Protein AF-A0AAV8VCT6-F1 (afdb_monomer_lite)

Foldseek 3Di:
DPPDDPPDDDDDDDDDDDPPVVLVVLQDWDFDWPKDKDPPFVPDDLQVDDAPDDDPDQQQWDFDADPPGPHTDGDRDPDDDDPRDDDSNSVNVNVVVPDDDDDDDIDIDGDIDSVRNVVSVVLVVQLVPDPDPVSVDPD

Organism: NCBI:txid1586481

InterPro domains:
  IPR004868 DNA-directed DNA polymerase, family B, mitochondria/virus [PF03175] (11-133)
  IPR043502 DNA/RNA polymerase superfamily [SSF56672] (10-136)

Secondary structure (DSSP, 8-state):
-----TTSPPP-------TTHHHHHHTS-EEEEEEEE-S--TT--GGGSPP-----PPSSEEEEPPTT-SS-EEEE--SPP-S----HHHHHHHHHTTPPP------EEEEEE-TTHHHHHHHHHHHHH--STTTT---

Structure (mmCIF, N/CA/C/O backbone):
data_AF-A0AAV8VCT6-F1
#
_entry.id   AF-A0AAV8VCT6-F1
#
loop_
_atom_site.group_PDB
_atom_site.id
_atom_site.type_symbol
_atom_site.label_atom_id
_atom_site.label_alt_id
_atom_site.label_comp_id
_atom_site.label_asym_id
_atom_site.label_entity_id
_atom_site.label_seq_id
_atom_site.pdbx_PDB_ins_code
_atom_site.Cartn_x
_atom_site.Cartn_y
_atom_site.Cartn_z
_atom_site.occupancy
_atom_site.B_iso_or_equiv
_atom_site.auth_seq_id
_atom_site.auth_comp_id
_atom_site.auth_asym_id
_atom_site.auth_atom_id
_atom_site.pdbx_PDB_model_num
ATOM 1 N N . MET A 1 1 ? 24.903 -29.929 10.384 1.00 50.31 1 MET A N 1
ATOM 2 C CA . MET A 1 1 ? 24.042 -30.665 9.435 1.00 50.31 1 MET A CA 1
ATOM 3 C C . MET A 1 1 ? 24.164 -32.147 9.776 1.00 50.31 1 MET A C 1
ATOM 5 O O . MET A 1 1 ? 24.879 -32.859 9.092 1.00 50.31 1 MET A O 1
ATOM 9 N N . LEU A 1 2 ? 23.612 -32.567 10.921 1.00 54.59 2 LEU A N 1
ATOM 10 C CA . LEU A 1 2 ? 23.844 -33.908 11.490 1.00 54.59 2 LEU A CA 1
ATOM 11 C C . LEU A 1 2 ? 22.551 -34.698 11.768 1.00 54.59 2 LEU A C 1
ATOM 13 O O . LEU A 1 2 ? 22.644 -35.877 12.074 1.00 54.59 2 LEU A O 1
ATOM 17 N N . ASP A 1 3 ? 21.374 -34.103 11.550 1.00 68.75 3 ASP A N 1
ATOM 18 C CA . ASP A 1 3 ? 20.070 -34.722 11.837 1.00 68.75 3 ASP A CA 1
ATOM 19 C C . ASP A 1 3 ? 19.229 -34.903 10.556 1.00 68.75 3 ASP A C 1
ATOM 21 O O . ASP A 1 3 ? 18.060 -34.533 10.505 1.00 68.75 3 ASP A O 1
ATOM 25 N N . TYR A 1 4 ? 19.837 -35.390 9.466 1.00 76.62 4 TYR A N 1
ATOM 26 C CA . TYR A 1 4 ? 19.108 -35.683 8.224 1.00 76.62 4 TYR A CA 1
ATOM 27 C C . TYR A 1 4 ? 18.618 -37.136 8.222 1.00 76.62 4 TYR A C 1
ATOM 29 O O . TYR A 1 4 ? 19.426 -38.060 8.126 1.00 76.62 4 TYR A O 1
ATOM 37 N N . ASN A 1 5 ? 17.301 -37.333 8.298 1.00 80.25 5 ASN A N 1
ATOM 38 C CA . ASN A 1 5 ? 16.651 -38.631 8.131 1.00 80.25 5 ASN A CA 1
ATOM 39 C C . ASN A 1 5 ? 15.982 -38.701 6.741 1.00 80.25 5 ASN A C 1
ATOM 41 O O . ASN A 1 5 ? 15.063 -37.930 6.470 1.00 80.25 5 ASN A O 1
ATOM 45 N N . PRO A 1 6 ? 16.397 -39.619 5.849 1.00 79.06 6 PRO A N 1
ATOM 46 C CA . PRO A 1 6 ? 15.860 -39.723 4.489 1.00 79.06 6 PRO A CA 1
ATOM 47 C C . PRO A 1 6 ? 14.394 -40.185 4.421 1.00 79.06 6 PRO A C 1
ATOM 49 O O . PRO A 1 6 ? 13.790 -40.096 3.356 1.00 79.06 6 PRO A O 1
ATOM 52 N N . ASN A 1 7 ? 13.823 -40.671 5.530 1.00 84.38 7 ASN A N 1
ATOM 53 C CA . ASN A 1 7 ? 12.399 -41.008 5.627 1.00 84.38 7 ASN A CA 1
ATOM 54 C C . ASN A 1 7 ? 11.514 -39.805 5.997 1.00 84.38 7 ASN A C 1
ATOM 56 O O . ASN A 1 7 ? 10.289 -39.918 5.942 1.00 84.38 7 ASN A O 1
ATOM 60 N N . ASP A 1 8 ? 12.107 -38.674 6.385 1.00 84.25 8 ASP A N 1
ATOM 61 C CA . ASP A 1 8 ? 11.352 -37.462 6.686 1.00 84.25 8 ASP A CA 1
ATOM 62 C C . ASP A 1 8 ? 10.914 -36.781 5.383 1.00 84.25 8 ASP A C 1
ATOM 64 O O . ASP A 1 8 ? 11.614 -36.801 4.367 1.00 84.25 8 ASP A O 1
ATOM 68 N N . THR A 1 9 ? 9.745 -36.139 5.401 1.00 83.69 9 THR A N 1
ATOM 69 C CA . THR A 1 9 ? 9.264 -35.351 4.262 1.00 83.69 9 THR A CA 1
ATOM 70 C C . THR A 1 9 ? 10.262 -34.250 3.919 1.00 83.69 9 THR A C 1
ATOM 72 O O . THR A 1 9 ? 10.641 -33.453 4.781 1.00 83.69 9 THR A O 1
ATOM 75 N N . SER A 1 10 ? 10.664 -34.174 2.653 1.00 80.88 10 SER A N 1
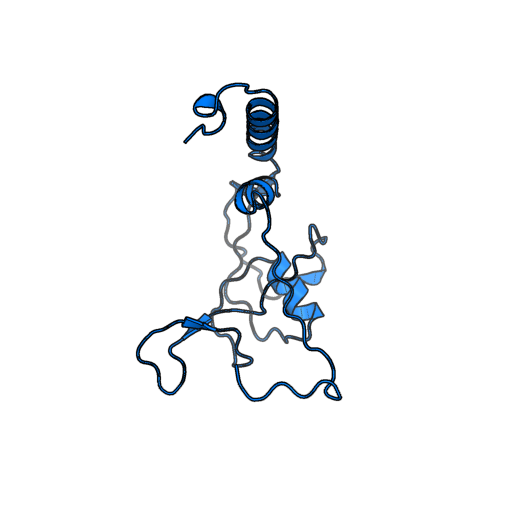ATOM 76 C CA . SER A 1 10 ? 11.589 -33.149 2.193 1.00 80.88 10 SER A CA 1
ATOM 77 C C . SER A 1 10 ? 10.950 -31.758 2.259 1.00 80.88 10 SER A C 1
ATOM 79 O O . SER A 1 10 ? 9.929 -31.479 1.634 1.00 80.88 10 SER A O 1
ATOM 81 N N . ASN A 1 11 ? 11.575 -30.867 3.031 1.00 79.19 11 ASN A N 1
ATOM 82 C CA . ASN A 1 11 ? 11.184 -29.466 3.144 1.00 79.19 11 ASN A CA 1
ATOM 83 C C . ASN A 1 11 ? 12.098 -28.621 2.253 1.00 79.19 11 ASN A C 1
ATOM 85 O O . ASN A 1 11 ? 13.311 -28.588 2.461 1.00 79.19 11 ASN A O 1
ATOM 89 N N . TYR A 1 12 ? 11.522 -27.919 1.279 1.00 82.50 12 TYR A N 1
ATOM 90 C CA . TYR A 1 12 ? 12.255 -27.010 0.399 1.00 82.50 12 TYR A CA 1
ATOM 91 C C . TYR A 1 12 ? 11.812 -25.572 0.658 1.00 82.50 12 TYR A C 1
ATOM 93 O O . TYR A 1 12 ? 10.617 -25.283 0.707 1.00 82.50 12 TYR A O 1
ATOM 101 N N . LEU A 1 13 ? 12.776 -24.663 0.804 1.00 82.38 13 LEU A N 1
ATOM 102 C CA . LEU A 1 13 ? 12.515 -23.229 0.862 1.00 82.38 13 LEU A CA 1
ATOM 103 C C . LEU A 1 13 ? 12.719 -22.637 -0.534 1.00 82.38 13 LEU A C 1
ATOM 105 O O . LEU A 1 13 ? 13.834 -22.634 -1.052 1.00 82.38 13 LEU A O 1
ATOM 109 N N . LEU A 1 14 ? 11.640 -22.145 -1.140 1.00 83.81 14 LEU A N 1
ATOM 110 C CA . LEU A 1 14 ? 11.696 -21.424 -2.409 1.00 83.81 14 LEU A CA 1
ATOM 111 C C . LEU A 1 14 ? 12.028 -19.953 -2.154 1.00 83.81 14 LEU A C 1
ATOM 113 O O . LEU A 1 14 ? 11.397 -19.303 -1.320 1.00 8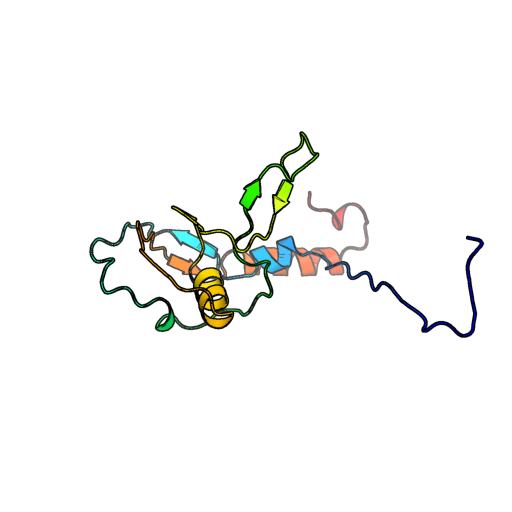3.81 14 LEU A O 1
ATOM 117 N N . TYR A 1 15 ? 13.003 -19.431 -2.894 1.00 83.12 15 TYR A N 1
ATOM 118 C CA . TYR A 1 15 ? 13.357 -18.017 -2.891 1.00 83.12 15 TYR A CA 1
ATOM 119 C C . TYR A 1 15 ? 13.003 -17.407 -4.245 1.00 83.12 15 TYR A C 1
ATOM 121 O O . TYR A 1 15 ? 13.500 -17.850 -5.280 1.00 83.12 15 TYR A O 1
ATOM 129 N N . PHE A 1 16 ? 12.143 -16.393 -4.223 1.00 83.25 16 PHE A N 1
ATOM 130 C CA . PHE A 1 16 ? 11.785 -15.606 -5.396 1.00 83.25 16 PHE A CA 1
ATOM 131 C C . PHE A 1 16 ? 12.342 -14.197 -5.228 1.00 83.25 16 PHE A C 1
ATOM 133 O O . PHE A 1 16 ? 12.083 -13.552 -4.212 1.00 83.25 16 PHE A O 1
ATOM 140 N N . ASP A 1 17 ? 13.067 -13.721 -6.237 1.00 85.75 17 ASP A N 1
ATOM 141 C CA . ASP A 1 17 ? 13.472 -12.323 -6.348 1.00 85.75 17 ASP A CA 1
ATOM 142 C C . ASP A 1 17 ? 12.755 -11.679 -7.537 1.00 85.75 17 ASP A C 1
ATOM 144 O O . ASP A 1 17 ? 12.714 -12.231 -8.641 1.00 85.75 17 ASP A O 1
ATOM 148 N N . VAL A 1 18 ? 12.134 -10.525 -7.298 1.00 83.06 18 VAL A N 1
ATOM 149 C CA . VAL A 1 18 ? 11.363 -9.813 -8.319 1.00 83.06 18 VAL A CA 1
ATOM 150 C C . VAL A 1 18 ? 12.269 -8.795 -8.991 1.00 83.06 18 VAL A C 1
ATOM 152 O O . VAL A 1 18 ? 12.560 -7.729 -8.443 1.00 83.06 18 VAL A O 1
ATOM 155 N N . ASN A 1 19 ? 12.650 -9.088 -10.232 1.00 83.00 19 ASN A N 1
ATOM 156 C CA . ASN A 1 19 ? 13.427 -8.164 -11.046 1.00 83.00 19 ASN A CA 1
ATOM 157 C C . ASN A 1 19 ? 12.675 -6.835 -11.239 1.00 83.00 19 ASN A C 1
ATOM 159 O O . ASN A 1 19 ? 11.534 -6.805 -11.698 1.00 83.00 19 ASN A O 1
ATOM 163 N N . ALA A 1 20 ? 13.348 -5.724 -10.927 1.00 86.12 20 ALA A N 1
ATOM 164 C CA . ALA A 1 20 ? 12.862 -4.361 -11.151 1.00 86.12 20 ALA A CA 1
ATOM 165 C C . ALA A 1 20 ? 11.533 -4.001 -10.442 1.00 86.12 20 ALA A C 1
ATOM 167 O O . ALA A 1 20 ? 10.736 -3.224 -10.976 1.00 86.12 20 ALA A O 1
ATOM 168 N N . LEU A 1 21 ? 11.329 -4.484 -9.209 1.00 87.12 21 LEU A N 1
ATOM 169 C CA . LEU A 1 21 ? 10.140 -4.219 -8.379 1.00 87.12 21 LEU A CA 1
ATOM 170 C C . LEU A 1 21 ? 9.690 -2.743 -8.373 1.00 87.12 21 LEU A C 1
ATOM 172 O O . LEU A 1 21 ? 8.517 -2.446 -8.604 1.00 87.12 21 LEU A O 1
ATOM 176 N N . TYR A 1 22 ? 10.616 -1.800 -8.170 1.00 88.75 22 TYR A N 1
ATOM 177 C CA . TYR A 1 22 ? 10.289 -0.369 -8.173 1.00 88.75 22 TYR A CA 1
ATOM 178 C C . TYR A 1 22 ? 9.862 0.141 -9.547 1.00 88.75 22 TYR A C 1
ATOM 180 O O . TYR A 1 22 ? 8.966 0.970 -9.633 1.00 88.75 22 TYR A O 1
ATOM 188 N N . SER A 1 23 ? 10.469 -0.357 -10.627 1.00 89.81 23 SER A N 1
ATOM 189 C CA . SER A 1 23 ? 10.077 0.025 -11.990 1.00 89.81 23 SER A CA 1
ATOM 190 C C . SER A 1 23 ? 8.657 -0.444 -12.296 1.00 89.81 23 SER A C 1
ATOM 192 O O . SER A 1 23 ? 7.863 0.310 -12.859 1.00 89.81 23 SER A O 1
ATOM 194 N N . TRP A 1 24 ? 8.304 -1.652 -11.852 1.00 88.81 24 TRP A N 1
ATOM 195 C CA . TRP A 1 24 ? 6.937 -2.153 -11.949 1.00 88.81 24 TRP A CA 1
ATOM 196 C C . TRP A 1 24 ? 5.955 -1.309 -11.124 1.00 88.81 24 TRP A C 1
ATOM 198 O O . TRP A 1 24 ? 4.900 -0.937 -11.637 1.00 88.81 24 TRP A O 1
ATOM 208 N N . ALA A 1 25 ? 6.313 -0.933 -9.891 1.00 90.06 25 ALA A N 1
ATOM 209 C CA . ALA A 1 25 ? 5.487 -0.069 -9.043 1.00 90.06 25 ALA A CA 1
ATOM 210 C C . ALA A 1 25 ? 5.304 1.341 -9.641 1.00 90.06 25 ALA A C 1
ATOM 212 O O . ALA A 1 25 ? 4.197 1.873 -9.661 1.00 90.06 25 ALA A O 1
ATOM 213 N N . MET A 1 26 ? 6.370 1.921 -10.196 1.00 91.94 26 MET A N 1
ATOM 214 C CA . MET A 1 26 ? 6.352 3.215 -10.889 1.00 91.94 26 MET A CA 1
ATOM 215 C C . MET A 1 26 ? 5.555 3.189 -12.198 1.00 91.94 26 MET A C 1
ATOM 217 O O . MET A 1 26 ? 5.155 4.234 -12.700 1.00 91.94 26 MET A O 1
ATOM 221 N N . SER A 1 27 ? 5.314 2.000 -12.748 1.00 92.94 27 SER A N 1
ATOM 222 C CA . SER A 1 27 ? 4.494 1.803 -13.944 1.00 92.94 27 SER A CA 1
ATOM 223 C C . SER A 1 27 ? 2.999 1.688 -13.641 1.00 92.94 27 SER A C 1
ATOM 225 O O . SER A 1 27 ? 2.220 1.513 -14.576 1.00 92.94 27 SER A O 1
ATOM 227 N N . GLN A 1 28 ? 2.592 1.761 -12.369 1.00 90.88 28 GLN A N 1
ATOM 228 C CA . GLN A 1 28 ? 1.185 1.773 -11.959 1.00 90.88 28 GLN A CA 1
ATOM 229 C C . GLN A 1 28 ? 0.601 3.193 -12.002 1.00 90.88 28 GLN A C 1
ATOM 231 O O . GLN A 1 28 ? 1.305 4.167 -12.266 1.00 90.88 28 GLN A O 1
ATOM 236 N N . TYR A 1 29 ? -0.708 3.326 -11.774 1.00 91.94 29 TYR A N 1
ATOM 237 C CA . TYR A 1 29 ? -1.350 4.637 -11.659 1.00 91.94 29 TYR A CA 1
ATOM 238 C C . TYR A 1 29 ? -0.793 5.376 -10.441 1.00 91.94 29 TYR A C 1
ATOM 240 O O . TYR A 1 29 ? -0.986 4.936 -9.309 1.00 91.94 29 TYR A O 1
ATOM 248 N N . LEU A 1 30 ? -0.117 6.501 -10.678 1.00 92.62 30 LEU A N 1
ATOM 249 C CA . LEU A 1 30 ? 0.483 7.316 -9.628 1.00 92.62 30 LEU A CA 1
ATOM 250 C C . LEU A 1 30 ? -0.276 8.636 -9.470 1.00 92.62 30 LEU A C 1
ATOM 252 O O . LEU A 1 30 ? -0.702 9.216 -10.478 1.00 92.62 30 LEU A O 1
ATOM 256 N N . PRO A 1 31 ? -0.415 9.147 -8.234 1.00 94.88 31 PRO A N 1
ATOM 257 C CA . PRO A 1 31 ? -1.007 10.454 -8.000 1.00 94.88 31 PRO A CA 1
ATOM 258 C C . PRO A 1 31 ? -0.153 11.546 -8.655 1.00 94.88 31 PRO A C 1
ATOM 260 O O . PRO A 1 31 ? 1.072 11.518 -8.550 1.00 94.88 31 PRO A O 1
ATOM 263 N N . TYR A 1 32 ? -0.789 12.513 -9.317 1.00 95.19 32 TYR A N 1
ATOM 264 C CA . TYR A 1 32 ? -0.087 13.649 -9.938 1.00 95.19 32 TYR A CA 1
ATOM 265 C C . TYR A 1 32 ? -0.640 15.021 -9.532 1.00 95.19 32 TYR A C 1
ATOM 267 O O . TYR A 1 32 ? -0.020 16.039 -9.825 1.00 95.19 32 TYR A O 1
ATOM 275 N N . GLY A 1 33 ? -1.798 15.087 -8.868 1.00 96.88 33 GLY A N 1
ATOM 276 C CA . GLY A 1 33 ? -2.389 16.360 -8.454 1.00 96.88 33 GLY A CA 1
ATOM 277 C C . GLY A 1 33 ? -3.825 16.230 -7.959 1.00 96.88 33 GLY A C 1
ATOM 278 O O . GLY A 1 33 ? -4.327 15.126 -7.771 1.00 96.88 33 GLY A O 1
ATOM 279 N N . GLY A 1 34 ? -4.497 17.367 -7.754 1.00 96.38 34 GLY A N 1
ATOM 280 C CA . GLY A 1 34 ? -5.901 17.397 -7.317 1.00 96.38 34 GLY A CA 1
ATOM 281 C C . GLY A 1 34 ? -6.122 16.940 -5.872 1.00 96.38 34 GLY A C 1
ATOM 282 O O . GLY A 1 34 ? -7.188 16.418 -5.558 1.00 96.38 34 GLY A O 1
ATOM 283 N N . PHE A 1 35 ? -5.113 17.102 -5.011 1.00 96.44 35 PHE A N 1
ATOM 284 C CA . PHE A 1 35 ? -5.168 16.692 -3.610 1.00 96.44 35 PHE A CA 1
ATOM 285 C C . PHE A 1 35 ? -6.198 17.509 -2.830 1.00 96.44 35 PHE A C 1
ATOM 287 O O . PHE A 1 35 ? -6.002 18.704 -2.628 1.00 96.44 35 PHE A O 1
ATOM 294 N N . ASN A 1 36 ? -7.267 16.859 -2.373 1.00 96.19 36 ASN A N 1
ATOM 295 C CA . ASN A 1 36 ? -8.335 17.498 -1.608 1.00 96.19 36 ASN A CA 1
ATOM 296 C C . ASN A 1 36 ? -8.823 16.593 -0.474 1.00 96.19 36 ASN A C 1
ATOM 298 O O . ASN A 1 36 ? -8.895 15.371 -0.618 1.00 96.19 36 ASN A O 1
ATOM 302 N N . TRP A 1 37 ? -9.171 17.200 0.661 1.00 95.56 37 TRP A N 1
ATOM 303 C CA . TRP A 1 37 ? -9.842 16.501 1.754 1.00 95.56 37 TRP A CA 1
ATOM 304 C C . TRP A 1 37 ? -11.335 16.376 1.452 1.00 95.56 37 TRP A C 1
ATOM 306 O O . TRP A 1 37 ? -11.978 17.361 1.098 1.00 95.56 37 TRP A O 1
ATOM 316 N N . VAL A 1 38 ? -11.890 15.178 1.629 1.00 92.31 38 VAL A N 1
ATOM 317 C CA . VAL A 1 38 ? -13.334 14.940 1.486 1.00 92.31 38 VAL A CA 1
ATOM 318 C C . VAL A 1 38 ? -14.044 15.327 2.786 1.00 92.31 38 VAL A C 1
ATOM 320 O O . VAL A 1 38 ? -13.640 14.880 3.861 1.00 92.31 38 VAL A O 1
ATOM 323 N N . SER A 1 39 ? -15.093 16.148 2.695 1.00 88.19 39 SER A N 1
ATOM 324 C CA . SER A 1 39 ? -15.912 16.589 3.836 1.00 88.19 39 SER A CA 1
ATOM 325 C C . SER A 1 39 ? -16.895 15.515 4.316 1.00 88.19 39 SER A C 1
ATOM 327 O O . SER A 1 39 ? -17.051 15.312 5.517 1.00 88.19 39 SER A O 1
ATOM 329 N N . GLU A 1 40 ? -17.530 14.795 3.391 1.00 86.25 40 GLU A N 1
ATOM 330 C CA . GLU A 1 40 ? -18.565 13.792 3.678 1.00 86.25 40 GLU A CA 1
ATOM 331 C C . GLU A 1 40 ? -17.982 12.376 3.733 1.00 86.25 40 GLU A C 1
ATOM 333 O O . GLU A 1 40 ? -18.041 11.598 2.782 1.00 86.25 40 GLU A O 1
ATOM 338 N N . ILE A 1 41 ? -17.378 12.041 4.870 1.00 86.25 41 ILE A N 1
ATOM 339 C CA . ILE A 1 41 ? -16.682 10.760 5.061 1.00 86.25 41 ILE A CA 1
ATOM 340 C C . ILE A 1 41 ? -17.652 9.625 5.432 1.00 86.25 41 ILE A C 1
ATOM 342 O O . ILE A 1 41 ? -17.392 8.466 5.117 1.00 86.25 41 ILE A O 1
ATOM 346 N N . GLU A 1 42 ? -18.769 9.943 6.090 1.00 80.50 42 GLU A N 1
ATOM 347 C CA . GLU A 1 42 ? -19.702 8.953 6.656 1.00 80.50 42 GLU A CA 1
ATOM 348 C C . GLU A 1 42 ? -20.371 8.078 5.586 1.00 80.50 42 GLU A C 1
ATOM 350 O O . GLU A 1 42 ? -20.627 6.900 5.824 1.00 80.50 42 GLU A O 1
ATOM 355 N N . ASN A 1 43 ? -20.565 8.621 4.382 1.00 75.88 43 ASN A N 1
ATOM 356 C CA . ASN A 1 43 ? -21.178 7.921 3.251 1.00 75.88 43 ASN A CA 1
ATOM 357 C C . ASN A 1 43 ? -20.152 7.252 2.321 1.00 75.88 43 ASN A C 1
ATOM 359 O O . ASN A 1 43 ? -20.511 6.726 1.265 1.00 75.88 43 ASN A O 1
ATOM 363 N N . PHE A 1 44 ? -18.861 7.282 2.665 1.00 83.00 44 PHE A N 1
ATOM 364 C CA . PHE A 1 44 ? -17.820 6.772 1.783 1.00 83.00 44 PHE A CA 1
ATOM 365 C C . PHE A 1 44 ? -17.759 5.243 1.798 1.00 83.00 44 PHE A C 1
ATOM 367 O O . PHE A 1 44 ? -17.235 4.617 2.722 1.00 83.00 44 PHE A O 1
ATOM 374 N N . TYR A 1 45 ? -18.240 4.630 0.719 1.00 82.25 45 TYR A N 1
ATOM 375 C CA . TYR A 1 45 ? -18.166 3.188 0.533 1.00 82.25 45 TYR A CA 1
ATOM 376 C C . TYR A 1 45 ? -16.950 2.799 -0.313 1.00 82.25 45 TYR A C 1
ATOM 378 O O . TYR A 1 45 ? -16.993 2.837 -1.536 1.00 82.25 45 TYR A O 1
ATOM 386 N N . VAL A 1 46 ? -15.861 2.376 0.338 1.00 82.50 46 VAL A N 1
ATOM 387 C CA . VAL A 1 46 ? -14.582 2.008 -0.315 1.00 82.50 46 VAL A CA 1
ATOM 388 C C . VAL A 1 46 ? -14.764 0.967 -1.430 1.00 82.50 46 VAL A C 1
ATOM 390 O O . VAL A 1 46 ? -14.058 0.998 -2.436 1.00 82.50 46 VAL A O 1
ATOM 393 N N . LEU A 1 47 ? -15.703 0.031 -1.261 1.00 81.38 47 LEU A N 1
ATOM 394 C CA . LEU A 1 47 ? -15.889 -1.085 -2.188 1.00 81.38 47 LEU A CA 1
ATOM 395 C C . LEU A 1 47 ? -16.542 -0.674 -3.519 1.00 81.38 47 LEU A C 1
ATOM 397 O O . LEU A 1 47 ? -16.409 -1.428 -4.483 1.00 81.38 47 LEU A O 1
ATOM 401 N N . SER A 1 48 ? -17.168 0.511 -3.608 1.00 80.62 48 SER A N 1
ATOM 402 C CA . SER A 1 48 ? -17.708 1.037 -4.876 1.00 80.62 48 SER A CA 1
ATOM 403 C C . SER A 1 48 ? -16.620 1.454 -5.864 1.00 80.62 48 SER A C 1
ATOM 405 O O . SER A 1 48 ? -16.884 1.551 -7.061 1.00 80.62 48 SER A O 1
ATOM 407 N N . ILE A 1 49 ? -15.392 1.685 -5.390 1.00 79.31 49 ILE A N 1
A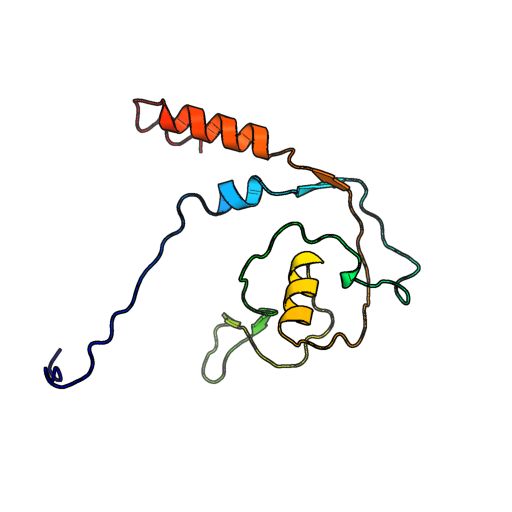TOM 408 C CA . ILE A 1 49 ? -14.278 2.084 -6.245 1.00 79.31 49 ILE A CA 1
ATOM 409 C C . ILE A 1 49 ? -13.826 0.861 -7.065 1.00 79.31 49 ILE A C 1
ATOM 411 O O . ILE A 1 49 ? -13.599 -0.211 -6.482 1.00 79.31 49 ILE A O 1
ATOM 415 N N . PRO A 1 50 ? -13.680 0.984 -8.400 1.00 77.38 50 PRO A N 1
ATOM 416 C CA . PRO A 1 50 ? -13.184 -0.097 -9.245 1.00 77.38 50 PRO A CA 1
ATOM 417 C C . PRO A 1 50 ? -11.832 -0.631 -8.763 1.00 77.38 50 PRO A C 1
ATOM 419 O O . PRO A 1 50 ? -10.951 0.132 -8.365 1.00 77.38 50 PRO A O 1
ATOM 422 N N . ASN A 1 51 ? -11.659 -1.955 -8.803 1.00 68.19 51 ASN A N 1
ATOM 423 C CA . ASN A 1 51 ? -10.368 -2.570 -8.504 1.00 68.19 51 ASN A CA 1
ATOM 424 C C . ASN A 1 51 ? -9.415 -2.353 -9.673 1.00 68.19 51 ASN A C 1
ATOM 426 O O . ASN A 1 51 ? -9.673 -2.824 -10.777 1.00 68.19 51 ASN A O 1
ATOM 430 N N . THR A 1 52 ? -8.299 -1.681 -9.411 1.00 64.50 52 THR A N 1
ATOM 431 C CA . THR A 1 52 ? -7.242 -1.502 -10.411 1.00 64.50 52 THR A CA 1
ATOM 432 C C . THR A 1 52 ? -6.243 -2.657 -10.374 1.00 64.50 52 THR A C 1
ATOM 434 O O . THR A 1 52 ? -5.770 -3.078 -11.422 1.00 64.50 52 THR A O 1
ATOM 437 N N . LEU A 1 53 ? -5.911 -3.177 -9.183 1.00 63.09 53 LEU A N 1
ATOM 438 C CA . LEU A 1 53 ? -4.887 -4.209 -8.976 1.00 63.09 53 LEU A CA 1
ATOM 439 C C . LEU A 1 53 ? -5.172 -5.021 -7.706 1.00 63.09 53 LEU A C 1
ATOM 441 O O . LEU A 1 53 ? -5.534 -4.455 -6.674 1.00 63.09 53 LEU A O 1
ATOM 445 N N . THR A 1 54 ? -4.915 -6.325 -7.755 1.00 61.62 54 THR A N 1
ATOM 446 C CA . THR A 1 54 ? -4.820 -7.204 -6.580 1.00 61.62 54 THR A CA 1
ATOM 447 C C . THR A 1 54 ? -3.352 -7.477 -6.287 1.00 61.62 54 THR A C 1
ATOM 449 O O . THR A 1 54 ? -2.750 -8.356 -6.898 1.00 61.62 54 THR A O 1
ATOM 452 N N . LEU A 1 55 ? -2.769 -6.703 -5.371 1.00 66.06 55 LEU A N 1
ATOM 453 C CA . LEU A 1 55 ? -1.427 -6.959 -4.853 1.00 66.06 55 LEU A CA 1
ATOM 454 C C . LEU A 1 55 ? -1.544 -7.719 -3.530 1.00 66.06 55 LEU A C 1
ATOM 456 O O . LEU A 1 55 ? -2.289 -7.298 -2.641 1.00 66.06 55 LEU A O 1
ATOM 460 N N . ASP A 1 56 ? -0.823 -8.831 -3.405 1.00 71.06 56 ASP A N 1
ATOM 461 C CA . ASP A 1 56 ? -0.817 -9.651 -2.192 1.00 71.06 56 ASP A CA 1
ATOM 462 C C . ASP A 1 56 ? 0.164 -9.063 -1.169 1.00 71.06 56 ASP A C 1
ATOM 464 O O . ASP A 1 56 ? 1.300 -9.508 -1.007 1.00 71.06 56 ASP A O 1
ATOM 468 N N . LEU A 1 57 ? -0.243 -7.944 -0.566 1.00 76.56 57 LEU A N 1
ATOM 469 C CA . LEU A 1 57 ? 0.545 -7.248 0.443 1.00 76.56 57 LEU A CA 1
ATOM 470 C C . LEU A 1 57 ? 0.247 -7.774 1.850 1.00 76.56 57 LEU A C 1
ATOM 472 O O . LEU A 1 57 ? -0.899 -8.118 2.152 1.00 76.56 57 LEU A O 1
ATOM 476 N N . PRO A 1 58 ? 1.246 -7.735 2.754 1.00 81.25 58 PRO A N 1
ATOM 477 C CA . PRO A 1 58 ? 1.013 -7.964 4.172 1.00 81.25 58 PRO A CA 1
ATOM 478 C C . PRO A 1 58 ? -0.119 -7.069 4.697 1.00 81.25 58 PRO A C 1
ATOM 480 O O . PRO A 1 58 ? -0.162 -5.871 4.413 1.00 81.25 58 PRO A O 1
ATOM 483 N N . LEU A 1 59 ? -1.020 -7.645 5.496 1.00 84.12 59 LEU A N 1
ATOM 484 C CA . LEU A 1 59 ? -2.159 -6.922 6.061 1.00 84.12 59 LEU A CA 1
ATOM 485 C C . LEU A 1 59 ? -1.693 -5.929 7.137 1.00 84.12 59 LEU A C 1
ATOM 487 O O . LEU A 1 59 ? -1.172 -6.334 8.179 1.00 84.12 59 LEU A O 1
ATOM 491 N N . CYS A 1 60 ? -1.912 -4.631 6.899 1.00 87.62 60 CYS A N 1
ATOM 492 C CA . CYS A 1 60 ? -1.698 -3.534 7.857 1.00 87.62 60 CYS A CA 1
ATOM 493 C C . CYS A 1 60 ? -0.390 -3.631 8.679 1.00 87.62 60 CYS A C 1
ATOM 495 O O . CYS A 1 60 ? -0.443 -3.679 9.921 1.00 87.62 60 CYS A O 1
ATOM 497 N N . PRO A 1 61 ? 0.787 -3.681 8.031 1.00 90.94 61 PRO A N 1
ATOM 498 C CA . PRO A 1 61 ? 2.053 -3.747 8.740 1.00 90.94 61 PRO A CA 1
ATOM 499 C C . PRO A 1 61 ? 2.300 -2.452 9.522 1.00 90.94 61 PRO A C 1
ATOM 501 O O . PRO A 1 61 ? 2.026 -1.352 9.037 1.00 90.94 61 PRO A O 1
ATOM 504 N N . GLU A 1 62 ? 2.824 -2.585 10.739 1.00 91.06 62 GLU A N 1
ATOM 505 C CA . GLU A 1 62 ? 3.121 -1.467 11.639 1.00 91.06 62 GLU A CA 1
ATOM 506 C C . GLU A 1 62 ? 4.500 -1.623 12.263 1.00 91.06 62 GLU A C 1
ATOM 508 O O . GLU A 1 62 ? 4.951 -2.731 12.550 1.00 91.06 62 GLU A O 1
ATOM 513 N N . HIS A 1 63 ? 5.156 -0.496 12.514 1.00 91.38 63 HIS A N 1
ATOM 514 C CA . HIS A 1 63 ? 6.428 -0.474 13.214 1.00 91.38 63 HIS A CA 1
ATOM 515 C C . HIS A 1 63 ? 6.190 -0.687 14.715 1.00 91.38 63 HIS A C 1
ATOM 517 O O . HIS A 1 63 ? 5.573 0.148 15.376 1.00 91.38 63 HIS A O 1
ATOM 523 N N . ARG A 1 64 ? 6.631 -1.829 15.247 1.00 90.31 64 ARG A N 1
ATOM 524 C CA . ARG A 1 64 ? 6.491 -2.190 16.662 1.00 90.31 64 ARG A CA 1
ATOM 525 C C . ARG A 1 64 ? 7.724 -2.966 17.125 1.00 90.31 64 ARG A C 1
ATOM 527 O O . ARG A 1 64 ? 8.338 -3.702 16.355 1.00 90.31 64 ARG A O 1
ATOM 534 N N . THR A 1 65 ? 8.049 -2.865 18.408 1.00 92.81 65 THR A N 1
ATOM 535 C CA . THR A 1 65 ? 9.101 -3.679 19.027 1.00 92.81 65 THR A CA 1
ATOM 536 C C . THR A 1 65 ? 8.514 -5.030 19.450 1.00 92.81 65 THR A C 1
ATOM 538 O O . THR A 1 65 ? 7.590 -5.045 20.266 1.00 92.81 65 THR A O 1
ATOM 541 N N . PRO A 1 66 ? 8.980 -6.165 18.893 1.00 90.62 66 PRO A N 1
ATOM 542 C CA . PRO A 1 66 ? 8.502 -7.477 19.307 1.00 90.62 66 PRO A CA 1
ATOM 543 C C . PRO A 1 66 ? 8.925 -7.794 20.748 1.00 90.62 66 PRO A C 1
ATOM 545 O O . PRO A 1 66 ? 9.928 -7.252 21.229 1.00 90.62 66 PRO A O 1
ATOM 548 N N . PRO A 1 67 ? 8.211 -8.709 21.429 1.00 89.31 67 PRO A N 1
ATOM 549 C CA . PRO A 1 67 ? 8.639 -9.199 22.732 1.00 89.31 67 PRO A CA 1
ATOM 550 C C . PRO A 1 67 ? 10.063 -9.763 22.631 1.00 89.31 67 PRO A C 1
ATOM 552 O O . PRO A 1 67 ? 10.418 -10.409 21.645 1.00 89.31 67 PRO A O 1
ATOM 555 N N . ASN A 1 68 ? 10.888 -9.488 23.641 1.00 92.06 68 ASN A N 1
ATOM 556 C CA . ASN A 1 68 ? 12.303 -9.882 23.720 1.00 92.06 68 ASN A CA 1
ATOM 557 C C . ASN A 1 68 ? 13.247 -9.214 22.705 1.00 92.06 68 ASN A C 1
ATOM 559 O O . ASN A 1 68 ? 14.384 -9.655 22.541 1.00 92.06 68 ASN A O 1
ATOM 563 N N . SER A 1 69 ? 12.832 -8.129 22.047 1.00 93.31 69 SER A N 1
ATOM 564 C CA . SER A 1 69 ? 13.732 -7.305 21.238 1.00 93.31 69 SER A CA 1
ATOM 565 C C . SER A 1 69 ? 13.763 -5.862 21.727 1.00 93.31 69 SER A C 1
ATOM 567 O O . SER A 1 69 ? 12.811 -5.372 22.322 1.00 93.31 69 SER A O 1
ATOM 569 N N . LYS A 1 70 ? 14.872 -5.170 21.456 1.00 93.19 70 LYS A N 1
ATOM 570 C CA . LYS A 1 70 ? 14.989 -3.709 21.605 1.00 93.19 70 LYS A CA 1
ATOM 571 C C . LYS A 1 70 ? 14.811 -2.981 20.273 1.00 93.19 70 LYS A C 1
ATOM 573 O O . LYS A 1 70 ? 14.685 -1.762 20.254 1.00 93.19 70 LYS A O 1
ATOM 578 N N . LEU A 1 71 ? 14.834 -3.722 19.164 1.00 93.50 71 LEU A N 1
ATOM 579 C CA . LEU A 1 71 ? 14.749 -3.170 17.821 1.00 93.50 71 LEU A CA 1
ATOM 580 C C . LEU A 1 71 ? 13.308 -3.223 17.351 1.00 93.50 71 LEU A C 1
ATOM 582 O O . LEU A 1 71 ? 12.678 -4.282 17.368 1.00 93.50 71 LEU A O 1
ATOM 586 N N . SER A 1 72 ? 12.807 -2.084 16.900 1.00 93.19 72 SER A N 1
ATOM 587 C CA . SER A 1 72 ? 11.511 -2.053 16.252 1.00 93.19 72 SER A CA 1
ATOM 588 C C . SER A 1 72 ? 11.597 -2.676 14.862 1.00 93.19 72 SER A C 1
ATOM 590 O O . SER A 1 72 ? 12.595 -2.540 14.152 1.00 93.19 72 SER A O 1
ATOM 592 N N . LYS A 1 73 ? 10.551 -3.415 14.504 1.00 93.00 73 LYS A N 1
ATOM 593 C CA . LYS A 1 73 ? 10.421 -4.129 13.239 1.00 93.00 73 LYS A CA 1
ATOM 594 C C . LYS A 1 73 ? 9.077 -3.799 12.613 1.00 93.00 73 LYS A C 1
ATOM 596 O O . LYS A 1 73 ? 8.121 -3.447 13.304 1.00 93.00 73 LYS A O 1
ATOM 601 N N . LEU A 1 74 ? 8.997 -3.942 11.297 1.00 91.12 74 LEU A N 1
ATOM 602 C CA . LEU A 1 74 ? 7.723 -3.916 10.598 1.00 91.12 74 LEU A CA 1
ATOM 603 C C . LEU A 1 74 ? 7.005 -5.247 10.858 1.00 91.12 74 LEU A C 1
ATOM 605 O O . LEU A 1 74 ? 7.505 -6.301 10.475 1.00 91.12 74 LEU A O 1
ATOM 609 N N . MET A 1 75 ? 5.869 -5.207 11.552 1.00 90.00 75 MET A N 1
ATOM 610 C CA . MET A 1 75 ? 5.139 -6.399 11.980 1.00 90.00 75 MET A CA 1
ATOM 611 C C . MET A 1 75 ? 3.707 -6.408 11.447 1.00 90.00 75 MET A C 1
ATOM 613 O O . MET A 1 75 ? 2.961 -5.439 11.607 1.00 90.00 75 MET A O 1
ATOM 617 N N . THR A 1 76 ? 3.298 -7.541 10.880 1.00 89.44 76 THR A N 1
ATOM 618 C CA . THR A 1 76 ? 1.904 -7.855 10.544 1.00 89.44 76 THR A CA 1
ATOM 619 C C . THR A 1 76 ? 1.211 -8.429 11.769 1.00 89.44 76 THR A C 1
ATOM 621 O O . THR A 1 76 ? 1.338 -9.611 12.081 1.00 89.44 76 THR A O 1
ATOM 624 N N . THR A 1 77 ? 0.507 -7.579 12.508 1.00 88.62 77 THR A N 1
ATOM 625 C CA . THR A 1 77 ? -0.207 -7.984 13.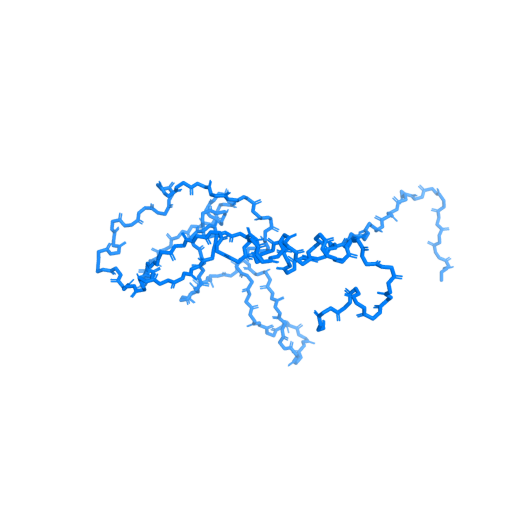724 1.00 88.62 77 THR A CA 1
ATOM 626 C C . THR A 1 77 ? -1.713 -7.891 13.523 1.00 88.62 77 THR A C 1
ATOM 628 O O . THR A 1 77 ? -2.190 -6.955 12.883 1.00 88.62 77 THR A O 1
ATOM 631 N N . LEU A 1 78 ? -2.464 -8.812 14.132 1.00 88.75 78 LEU A N 1
ATOM 632 C CA . LEU A 1 78 ? -3.936 -8.790 14.162 1.00 88.75 78 LEU A CA 1
ATOM 633 C C . LEU A 1 78 ? -4.506 -7.832 15.223 1.00 88.75 78 LEU A C 1
ATOM 635 O O . LEU A 1 78 ? -5.710 -7.806 15.465 1.00 88.75 78 LEU A O 1
ATOM 639 N N . HIS A 1 79 ? -3.651 -7.057 15.891 1.00 89.94 79 HIS A N 1
ATOM 640 C CA . HIS A 1 79 ? -4.090 -6.047 16.846 1.00 89.94 79 HIS A CA 1
ATOM 641 C C . HIS A 1 79 ? -4.936 -4.966 16.166 1.00 89.94 79 HIS A C 1
ATOM 643 O O . HIS A 1 79 ? -4.789 -4.709 14.968 1.00 89.94 79 HIS A O 1
ATOM 649 N N . LYS A 1 80 ? -5.778 -4.286 16.958 1.00 91.88 80 LYS A N 1
ATOM 650 C CA . LYS A 1 80 ? -6.548 -3.132 16.484 1.00 91.88 80 LYS A CA 1
ATOM 651 C C . LYS A 1 80 ? -5.603 -2.099 15.863 1.00 91.88 80 LYS A C 1
ATOM 653 O O . LYS A 1 80 ? -4.555 -1.780 16.431 1.00 91.88 80 LYS A O 1
ATOM 658 N N . LYS A 1 81 ? -5.989 -1.616 14.683 1.00 91.88 81 LYS A N 1
ATOM 659 C CA . LYS A 1 81 ? -5.286 -0.585 13.919 1.00 91.88 81 LYS A CA 1
ATOM 660 C C . LYS A 1 81 ? -6.002 0.735 14.160 1.00 91.88 81 LYS A C 1
ATOM 662 O O . LYS A 1 81 ? -7.182 0.859 13.841 1.00 91.88 81 LYS A O 1
ATOM 667 N N . GLU A 1 82 ? -5.307 1.702 14.744 1.00 92.81 82 GLU A N 1
ATOM 668 C CA . GLU A 1 82 ? -5.868 3.014 15.073 1.00 92.81 82 GLU A CA 1
ATOM 669 C C . GLU A 1 82 ? -5.147 4.098 14.283 1.00 92.81 82 GLU A C 1
ATOM 671 O O . GLU A 1 82 ? -3.921 4.100 14.209 1.00 92.81 82 GLU A O 1
ATOM 676 N N . ARG A 1 83 ? -5.909 5.020 13.677 1.00 92.69 83 ARG A N 1
ATOM 677 C CA . ARG A 1 83 ? -5.368 6.111 12.839 1.00 92.69 83 ARG A CA 1
ATOM 678 C C . ARG A 1 83 ? -4.390 5.619 11.755 1.00 92.69 83 ARG A C 1
ATOM 680 O O . ARG A 1 83 ? -3.470 6.338 11.371 1.00 92.69 83 ARG A O 1
ATOM 687 N N . TYR A 1 84 ? -4.600 4.397 11.265 1.00 92.94 84 TYR A N 1
ATOM 688 C CA . TYR A 1 84 ? -3.760 3.779 10.248 1.00 92.94 84 TYR A CA 1
ATOM 689 C C . TYR A 1 84 ? -4.007 4.435 8.888 1.00 92.94 84 TYR A C 1
ATOM 691 O O . TYR A 1 84 ? -5.148 4.533 8.433 1.00 92.94 84 TYR A O 1
ATOM 699 N N . VAL A 1 85 ? -2.935 4.888 8.241 1.00 93.62 85 VAL A N 1
ATOM 700 C CA . VAL A 1 85 ? -2.999 5.502 6.912 1.00 93.62 85 VAL A CA 1
ATOM 701 C C . VAL A 1 85 ? -2.805 4.412 5.869 1.00 93.62 85 VAL A C 1
ATOM 703 O O . VAL A 1 85 ? -1.804 3.701 5.880 1.00 93.62 85 VAL A O 1
ATOM 706 N N . VAL A 1 86 ? -3.768 4.275 4.962 1.00 91.94 86 VAL A N 1
ATOM 707 C CA . VAL A 1 86 ? -3.777 3.214 3.956 1.00 91.94 86 VAL A CA 1
ATOM 708 C C . VAL A 1 86 ? -4.367 3.719 2.646 1.00 91.94 86 VAL A C 1
ATOM 710 O O . VAL A 1 86 ? -5.289 4.532 2.635 1.00 91.94 86 VAL A O 1
ATOM 713 N N . HIS A 1 87 ? -3.833 3.225 1.533 1.00 90.75 87 HIS A N 1
ATOM 714 C CA . HIS A 1 87 ? -4.383 3.469 0.205 1.00 90.75 87 HIS A CA 1
ATOM 715 C C . HIS A 1 87 ? -5.679 2.667 -0.018 1.00 90.75 87 HIS A C 1
ATOM 717 O O . HIS A 1 87 ? -5.807 1.549 0.484 1.00 90.75 87 HIS A O 1
ATOM 723 N N . TYR A 1 88 ? -6.629 3.191 -0.801 1.00 89.12 88 TYR A N 1
ATOM 724 C CA . TYR A 1 88 ? -7.949 2.561 -0.968 1.00 89.12 88 TYR A CA 1
ATOM 725 C C . TYR A 1 88 ? -7.874 1.122 -1.510 1.00 89.12 88 TYR A C 1
ATOM 727 O O . TYR A 1 88 ? -8.642 0.270 -1.069 1.00 89.12 88 TYR A O 1
ATOM 735 N N . THR A 1 89 ? -6.921 0.822 -2.401 1.00 87.88 89 THR A N 1
ATOM 736 C CA . THR A 1 89 ? -6.713 -0.537 -2.944 1.00 87.88 89 THR A CA 1
ATOM 737 C C . THR A 1 89 ? -6.361 -1.539 -1.849 1.00 87.88 89 THR A C 1
ATOM 739 O O . THR A 1 89 ? -6.919 -2.631 -1.796 1.00 87.88 89 THR A O 1
ATOM 742 N N . ASN A 1 90 ? -5.471 -1.147 -0.935 1.00 88.94 90 ASN A N 1
ATOM 743 C CA . ASN A 1 90 ? -5.046 -1.996 0.170 1.00 88.94 90 ASN A CA 1
ATOM 744 C C . ASN A 1 90 ? -6.187 -2.147 1.175 1.00 88.94 90 ASN A C 1
ATOM 746 O O . ASN A 1 90 ? -6.468 -3.256 1.605 1.00 88.94 90 ASN A O 1
ATOM 750 N N . LEU A 1 91 ? -6.905 -1.061 1.485 1.00 89.81 91 LEU A N 1
ATOM 751 C CA . LEU A 1 91 ? -8.077 -1.121 2.359 1.00 89.81 91 LEU A CA 1
ATOM 752 C C . LEU A 1 91 ? -9.147 -2.077 1.814 1.00 89.81 91 LEU A C 1
ATOM 754 O O . LEU A 1 91 ? -9.684 -2.878 2.570 1.00 89.81 91 LEU A O 1
ATOM 758 N N . LYS A 1 92 ? -9.420 -2.045 0.507 1.00 88.62 92 LYS A N 1
ATOM 759 C CA . LYS A 1 92 ? -10.349 -2.976 -0.142 1.00 88.62 92 LYS A CA 1
ATOM 760 C C . LYS A 1 92 ? -9.900 -4.428 0.010 1.00 88.62 92 LYS A C 1
ATOM 762 O O . LYS A 1 92 ? -10.684 -5.253 0.470 1.00 88.62 92 LYS A O 1
ATOM 767 N N . LYS A 1 93 ? -8.623 -4.714 -0.255 1.00 87.25 93 LYS A N 1
ATOM 768 C CA . LYS A 1 93 ? -8.042 -6.045 -0.031 1.00 87.25 93 LYS A CA 1
ATOM 769 C C . LYS A 1 93 ? -8.160 -6.485 1.430 1.00 87.25 93 LYS A C 1
ATOM 771 O O . LYS A 1 93 ? -8.469 -7.636 1.710 1.00 87.25 93 LYS A O 1
ATOM 776 N N . TYR A 1 94 ? -7.951 -5.573 2.372 1.00 89.00 94 TYR A N 1
ATOM 777 C CA . TYR A 1 94 ? -8.057 -5.869 3.798 1.00 89.00 94 TYR A CA 1
ATOM 778 C C . TYR A 1 94 ? -9.489 -6.247 4.195 1.00 89.00 94 TYR A C 1
ATOM 780 O O . TYR A 1 94 ? -9.676 -7.199 4.952 1.00 89.00 94 TYR A O 1
ATOM 788 N N . LEU A 1 95 ? -10.489 -5.547 3.650 1.00 89.06 95 LEU A N 1
ATOM 789 C CA . LEU A 1 95 ? -11.904 -5.886 3.824 1.00 89.06 95 LEU A CA 1
ATOM 790 C C . LEU A 1 95 ? -12.234 -7.257 3.211 1.00 89.06 95 LEU A C 1
ATOM 792 O O . LEU A 1 95 ? -12.898 -8.062 3.857 1.00 89.06 95 LEU A O 1
ATOM 796 N N . GLU A 1 96 ? -11.726 -7.552 2.009 1.00 87.75 96 GLU A N 1
ATOM 797 C CA . GLU A 1 96 ? -11.870 -8.865 1.355 1.00 87.75 96 GLU A CA 1
ATOM 798 C C . GLU A 1 96 ? -11.242 -9.997 2.187 1.00 87.75 96 GLU A C 1
ATOM 800 O O . GLU A 1 96 ? -11.808 -11.082 2.293 1.00 87.75 96 GLU A O 1
ATOM 805 N N . CYS A 1 97 ? -10.103 -9.739 2.836 1.00 87.94 97 CYS A N 1
ATOM 806 C CA . CYS A 1 97 ? -9.446 -10.672 3.756 1.00 87.94 97 CYS A CA 1
ATOM 807 C C . CYS A 1 97 ? -10.137 -10.781 5.132 1.00 87.94 97 CYS A C 1
ATOM 809 O O . CYS A 1 97 ? -9.645 -11.502 6.000 1.00 87.94 97 CYS A O 1
ATOM 811 N N . GLY A 1 98 ? -11.258 -10.085 5.353 1.00 89.88 98 GLY A N 1
ATOM 812 C CA . GLY A 1 98 ? -12.079 -10.196 6.561 1.00 89.88 98 GLY A CA 1
ATOM 813 C C . GLY A 1 98 ? -11.802 -9.156 7.651 1.00 89.88 98 GLY A C 1
ATOM 814 O O . GLY A 1 98 ? -12.337 -9.281 8.756 1.00 89.88 98 GLY A O 1
ATOM 815 N N . MET A 1 99 ? -10.999 -8.118 7.386 1.00 89.94 99 MET A N 1
ATOM 816 C CA . MET A 1 99 ? -10.867 -7.002 8.328 1.00 89.94 99 MET A CA 1
ATOM 817 C C . MET A 1 99 ? -12.177 -6.211 8.413 1.00 89.94 99 MET A C 1
ATOM 819 O O . MET A 1 99 ? -12.853 -5.979 7.414 1.00 89.94 99 MET A O 1
ATOM 823 N N . LYS A 1 100 ? -12.524 -5.756 9.620 1.00 91.00 100 LYS A N 1
ATOM 824 C CA . LYS A 1 100 ? -13.700 -4.913 9.863 1.00 91.00 100 LYS A CA 1
ATOM 825 C C .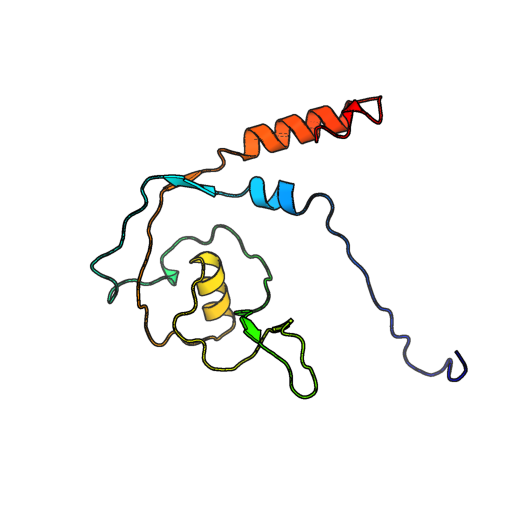 LYS A 1 100 ? -13.261 -3.463 10.045 1.00 91.00 100 LYS A C 1
ATOM 827 O O . LYS A 1 100 ? -12.441 -3.175 10.916 1.00 91.00 100 LYS A O 1
ATOM 832 N N . LEU A 1 101 ? -13.797 -2.565 9.222 1.00 90.81 101 LEU A N 1
ATOM 833 C CA . LEU A 1 101 ? -13.561 -1.126 9.332 1.00 90.81 101 LEU A CA 1
ATOM 834 C C . LEU A 1 101 ? -14.478 -0.529 10.407 1.00 90.81 101 LEU A C 1
ATOM 836 O O . LEU A 1 101 ? -15.692 -0.659 10.313 1.00 90.81 101 LEU A O 1
ATOM 840 N N . ASP A 1 102 ? -13.877 0.104 11.417 1.00 91.94 102 ASP A N 1
ATOM 841 C CA . ASP A 1 102 ? -14.579 0.713 12.561 1.00 91.94 102 ASP A CA 1
ATOM 842 C C . ASP A 1 102 ? -14.958 2.177 12.261 1.00 91.94 102 ASP A C 1
ATOM 844 O O . ASP A 1 102 ? -16.129 2.544 12.233 1.00 91.94 102 ASP A O 1
ATOM 848 N N . LYS A 1 103 ? -13.960 3.019 11.949 1.00 92.00 103 LYS A N 1
ATOM 849 C CA . LYS A 1 103 ? -14.159 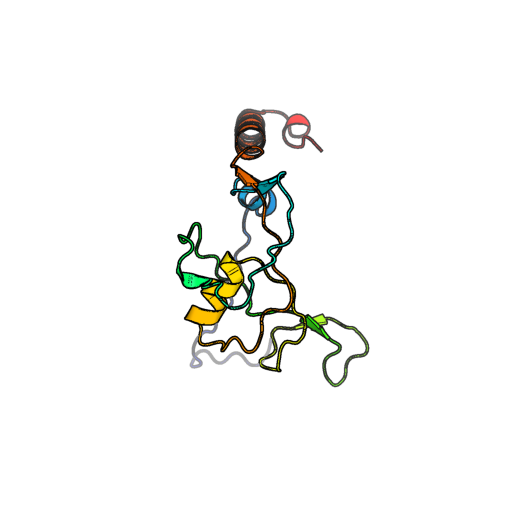4.444 11.652 1.00 92.00 103 LYS A CA 1
ATOM 850 C C . LYS A 1 103 ? -13.146 4.965 10.638 1.00 92.00 103 LYS A C 1
ATOM 852 O O . LYS A 1 103 ? -11.950 4.701 10.755 1.00 92.00 103 LYS A O 1
ATOM 857 N N . ILE A 1 104 ? -13.613 5.778 9.692 1.00 92.94 104 ILE A N 1
ATOM 858 C CA . ILE A 1 104 ? -12.749 6.574 8.815 1.00 92.94 104 ILE A CA 1
ATOM 859 C C . ILE A 1 104 ? -12.556 7.956 9.444 1.00 92.94 104 ILE A C 1
ATOM 861 O O . ILE A 1 104 ? -13.518 8.629 9.805 1.00 92.94 104 ILE A O 1
ATOM 865 N N . HIS A 1 105 ? -11.301 8.380 9.597 1.00 93.44 105 HIS A N 1
ATOM 866 C CA . HIS A 1 105 ? -10.979 9.682 10.187 1.00 93.44 105 HIS A CA 1
ATOM 867 C C . HIS A 1 105 ? -10.859 10.792 9.147 1.00 93.44 105 HIS A C 1
ATOM 869 O O . HIS A 1 105 ? -11.286 11.914 9.405 1.00 93.44 105 HIS A O 1
ATOM 875 N N . ARG A 1 106 ? -10.205 10.503 8.017 1.00 94.31 106 ARG A N 1
ATOM 876 C CA . ARG A 1 106 ? -9.921 11.452 6.935 1.00 94.31 106 ARG A CA 1
ATOM 877 C C . ARG A 1 106 ? -9.762 10.694 5.625 1.00 94.31 106 ARG A C 1
ATOM 879 O O . ARG A 1 106 ? -9.221 9.590 5.630 1.00 94.31 106 ARG A O 1
ATOM 886 N N . ILE A 1 107 ? -10.176 11.313 4.526 1.00 94.38 107 ILE A N 1
ATOM 887 C CA . ILE A 1 107 ? -9.976 10.798 3.169 1.00 94.38 107 ILE A CA 1
ATOM 888 C C . ILE A 1 107 ? -9.275 11.882 2.360 1.00 94.38 107 ILE A C 1
ATOM 890 O O . ILE A 1 107 ? -9.766 13.009 2.279 1.00 94.38 107 ILE A O 1
ATOM 894 N N . LEU A 1 108 ? -8.135 11.525 1.770 1.00 94.69 108 LEU A N 1
ATOM 895 C CA . LEU A 1 108 ? -7.424 12.361 0.812 1.00 94.69 108 LEU A CA 1
ATOM 896 C C . LEU A 1 108 ? -7.720 11.844 -0.599 1.00 94.69 108 LEU A C 1
ATOM 898 O O . LEU A 1 108 ? -7.326 10.730 -0.944 1.00 94.69 108 LEU A O 1
ATOM 902 N N . GLN A 1 109 ? -8.408 12.652 -1.398 1.00 93.69 109 GLN A N 1
ATOM 903 C CA . GLN A 1 109 ? -8.670 12.392 -2.810 1.00 93.69 109 GLN A CA 1
ATOM 904 C C . GLN A 1 109 ? -7.548 12.980 -3.669 1.00 93.69 109 GLN A C 1
ATOM 906 O O . GLN A 1 109 ? -6.971 14.003 -3.308 1.00 93.69 109 GLN A O 1
ATOM 911 N N . PHE A 1 110 ? -7.251 12.346 -4.804 1.00 95.25 110 PHE A N 1
ATOM 912 C CA . PHE A 1 110 ? -6.270 12.812 -5.781 1.00 95.25 110 PHE A CA 1
ATOM 913 C C . PHE A 1 110 ? -6.584 12.279 -7.184 1.00 95.25 110 PHE A C 1
ATOM 915 O O . PHE A 1 110 ? -7.276 11.273 -7.346 1.00 95.25 110 PHE A O 1
ATOM 922 N N . ASN A 1 111 ? -6.018 12.934 -8.195 1.00 94.69 111 ASN A N 1
ATOM 923 C CA . ASN A 1 111 ? -5.993 12.470 -9.576 1.00 94.69 111 ASN A CA 1
ATOM 924 C C . ASN A 1 111 ? -4.766 11.582 -9.800 1.00 94.69 111 ASN A C 1
ATOM 926 O O . ASN A 1 111 ? -3.671 11.901 -9.327 1.00 94.69 111 ASN A O 1
ATOM 930 N N . GLN A 1 112 ? -4.936 10.495 -10.551 1.00 93.88 112 GLN A N 1
ATOM 931 C CA . GLN A 1 112 ? -3.878 9.527 -10.843 1.00 93.88 112 GLN A CA 1
ATOM 932 C C . GLN A 1 112 ? -3.836 9.167 -12.331 1.00 93.88 112 GLN A C 1
ATOM 934 O O . GLN A 1 112 ? -4.869 9.123 -12.997 1.00 93.88 112 GLN A O 1
ATOM 939 N N . SER A 1 113 ? -2.645 8.891 -12.856 1.00 94.31 113 SER A N 1
ATOM 940 C CA . SER A 1 113 ? -2.441 8.440 -14.239 1.00 94.31 113 SER A CA 1
ATOM 941 C C . SER A 1 113 ? -1.150 7.624 -14.355 1.00 94.31 113 SER A C 1
ATOM 943 O O . SER A 1 113 ? -0.325 7.611 -13.442 1.00 94.31 113 SER A O 1
ATOM 945 N N . LEU A 1 114 ? -0.959 6.937 -15.483 1.00 94.75 114 LEU A N 1
ATOM 946 C CA . LEU A 1 114 ? 0.247 6.156 -15.796 1.00 94.75 114 LEU A CA 1
ATOM 947 C C . LEU A 1 114 ? 1.399 7.046 -16.310 1.00 94.75 114 LEU A C 1
ATOM 949 O O . LEU A 1 114 ? 2.140 6.654 -17.210 1.00 94.75 114 LEU A O 1
ATOM 953 N N . TRP A 1 115 ? 1.537 8.267 -15.787 1.00 95.19 115 TRP A N 1
ATOM 954 C CA . TRP A 1 115 ? 2.438 9.281 -16.346 1.00 95.19 115 TRP A CA 1
ATOM 955 C C . TRP A 1 115 ? 3.914 8.853 -16.333 1.00 95.19 115 TRP A C 1
ATOM 957 O O . TRP A 1 115 ? 4.645 9.147 -17.276 1.00 95.19 115 TRP A O 1
ATOM 967 N N . LEU A 1 116 ? 4.348 8.106 -15.313 1.00 94.81 116 LEU A N 1
ATOM 968 C CA . LEU A 1 116 ? 5.736 7.648 -15.190 1.00 94.81 116 LEU A CA 1
ATOM 969 C C . LEU A 1 116 ? 6.022 6.377 -16.004 1.00 94.81 116 LEU A C 1
ATOM 971 O O . LEU A 1 116 ? 7.176 6.096 -16.332 1.00 94.81 116 LEU A O 1
ATOM 975 N N . LYS A 1 117 ? 4.980 5.635 -16.400 1.00 94.88 117 LYS A N 1
ATOM 976 C CA . LYS A 1 117 ? 5.112 4.381 -17.151 1.00 94.88 117 LYS A CA 1
ATOM 977 C C . LYS A 1 117 ? 5.862 4.579 -18.467 1.00 94.88 117 LYS A C 1
ATOM 979 O O . LYS A 1 117 ? 6.740 3.789 -18.791 1.00 94.88 117 LYS A O 1
ATOM 984 N N . VAL A 1 118 ? 5.562 5.653 -19.200 1.00 93.94 118 VAL A N 1
ATOM 985 C CA . VAL A 1 118 ? 6.194 5.945 -20.500 1.00 93.94 118 VAL A CA 1
ATOM 986 C C . VAL A 1 118 ? 7.713 6.078 -20.358 1.00 93.94 118 VAL A C 1
ATOM 988 O O . VAL A 1 118 ? 8.469 5.557 -21.179 1.00 93.94 118 VAL A O 1
ATOM 991 N N . TYR A 1 119 ? 8.159 6.736 -19.288 1.00 93.06 119 TYR A N 1
ATOM 992 C CA . TYR A 1 119 ? 9.574 6.895 -18.971 1.00 93.06 119 TYR A CA 1
ATOM 993 C C . TYR A 1 119 ? 10.220 5.569 -18.548 1.00 93.06 119 TYR A C 1
ATOM 995 O O . TYR A 1 119 ? 11.300 5.227 -19.033 1.00 93.06 119 TYR A O 1
ATOM 1003 N N . VAL A 1 120 ? 9.550 4.784 -17.695 1.00 93.75 120 VAL A N 1
ATOM 1004 C CA . VAL A 1 120 ? 10.046 3.462 -17.280 1.00 93.75 120 VAL A CA 1
ATOM 1005 C C . VAL A 1 120 ? 10.185 2.518 -18.478 1.00 93.75 120 VAL A C 1
ATOM 1007 O O . VAL A 1 120 ? 11.236 1.901 -18.647 1.00 93.75 120 VAL A O 1
ATOM 1010 N N . ASP A 1 121 ? 9.173 2.451 -19.343 1.00 93.56 121 ASP A N 1
ATOM 1011 C CA . ASP A 1 121 ? 9.174 1.619 -20.549 1.00 93.56 121 ASP A CA 1
ATOM 1012 C C . ASP A 1 121 ? 10.271 2.046 -21.536 1.00 93.56 121 ASP A C 1
ATOM 1014 O O . ASP A 1 121 ? 10.876 1.214 -22.215 1.00 93.56 121 ASP A O 1
ATOM 1018 N N . LEU A 1 122 ? 10.534 3.352 -21.652 1.00 92.69 122 LEU A N 1
ATOM 1019 C CA . LEU A 1 122 ? 11.637 3.864 -22.462 1.00 92.69 122 LEU A CA 1
ATOM 1020 C C . LEU A 1 122 ? 12.986 3.390 -21.913 1.00 92.69 122 LEU A C 1
ATOM 1022 O O . LEU A 1 122 ? 13.766 2.800 -22.656 1.00 92.69 122 LEU A O 1
ATOM 1026 N N . ASN A 1 123 ? 13.238 3.577 -20.618 1.00 90.38 123 ASN A N 1
ATOM 1027 C CA . ASN A 1 123 ? 14.495 3.158 -20.000 1.00 90.38 123 ASN A CA 1
ATOM 1028 C C . ASN A 1 123 ? 14.693 1.642 -20.038 1.00 90.38 123 ASN A C 1
ATOM 1030 O O . ASN A 1 123 ? 15.808 1.179 -20.258 1.00 90.38 123 ASN A O 1
ATOM 1034 N N . ALA A 1 124 ? 13.627 0.857 -19.867 1.00 89.19 124 ALA A N 1
ATOM 1035 C CA . ALA A 1 124 ? 13.688 -0.595 -19.994 1.00 89.19 124 ALA A CA 1
ATOM 1036 C C . ALA A 1 124 ? 14.126 -1.018 -21.407 1.00 89.19 124 ALA A C 1
ATOM 1038 O O . ALA A 1 124 ? 15.008 -1.865 -21.547 1.00 89.19 124 ALA A O 1
ATOM 1039 N N . ARG A 1 125 ? 13.576 -0.378 -22.451 1.00 91.00 125 ARG A N 1
ATOM 1040 C CA . ARG A 1 125 ? 13.981 -0.613 -23.848 1.00 91.00 125 ARG A CA 1
ATOM 1041 C C . ARG A 1 125 ? 15.432 -0.216 -24.106 1.00 91.00 125 ARG A C 1
ATOM 1043 O O . ARG A 1 125 ? 16.163 -0.975 -24.732 1.00 91.00 125 ARG A O 1
ATOM 1050 N N . LEU A 1 126 ? 15.860 0.944 -23.606 1.00 89.69 126 LEU A N 1
ATOM 1051 C CA . LEU A 1 126 ? 17.242 1.406 -23.762 1.00 89.69 126 LEU A CA 1
ATOM 1052 C C . LEU A 1 126 ? 18.238 0.464 -23.070 1.00 89.69 126 LEU A C 1
ATOM 1054 O O . LEU A 1 126 ? 19.244 0.103 -23.671 1.00 89.69 126 LEU A O 1
ATOM 1058 N N . ARG A 1 127 ? 17.929 -0.012 -21.856 1.00 86.38 127 ARG A N 1
ATOM 1059 C CA . ARG A 1 127 ? 18.763 -0.992 -21.138 1.00 86.38 127 ARG A CA 1
ATOM 1060 C C . ARG A 1 127 ? 18.861 -2.329 -21.866 1.00 86.38 127 ARG A C 1
ATOM 1062 O O . ARG A 1 127 ? 19.941 -2.907 -21.905 1.00 86.38 127 ARG A O 1
ATOM 1069 N N . ALA A 1 128 ? 17.757 -2.811 -22.438 1.00 87.25 128 ALA A N 1
ATOM 1070 C CA . ALA A 1 128 ? 17.741 -4.063 -23.193 1.00 87.25 128 ALA A CA 1
ATOM 1071 C C . ALA A 1 128 ? 18.604 -3.993 -24.465 1.00 87.25 128 ALA A C 1
ATOM 1073 O O . ALA A 1 128 ? 19.226 -4.985 -24.836 1.00 87.25 128 ALA A O 1
ATOM 1074 N N . ASN A 1 129 ? 18.664 -2.821 -25.101 1.00 88.88 129 ASN A N 1
ATOM 1075 C CA . ASN A 1 129 ? 19.409 -2.608 -26.343 1.00 88.88 129 ASN A CA 1
ATOM 1076 C C . ASN A 1 129 ? 20.865 -2.169 -26.130 1.00 88.88 129 ASN A C 1
ATOM 1078 O O . ASN A 1 129 ? 21.628 -2.127 -27.094 1.00 88.88 129 ASN A O 1
ATOM 1082 N N . SER A 1 130 ? 21.256 -1.809 -24.907 1.00 86.44 130 SER A N 1
ATOM 1083 C CA . SER A 1 130 ? 22.614 -1.347 -24.642 1.00 86.44 130 SER A CA 1
ATOM 1084 C C . SER A 1 130 ? 23.611 -2.506 -24.632 1.00 86.44 130 SER A C 1
ATOM 1086 O O . SER A 1 130 ? 23.416 -3.539 -23.986 1.00 86.44 130 SER A O 1
ATOM 1088 N N . THR A 1 131 ? 24.723 -2.306 -25.334 1.00 82.69 131 THR A N 1
ATOM 1089 C CA . THR A 1 131 ? 25.846 -3.245 -25.404 1.00 82.69 131 THR A CA 1
ATOM 1090 C C . THR A 1 131 ? 26.888 -2.995 -24.312 1.00 82.69 131 THR A C 1
ATOM 1092 O O . THR A 1 131 ? 27.706 -3.872 -24.043 1.00 82.69 131 THR A O 1
ATOM 1095 N N . ASN A 1 132 ? 26.844 -1.834 -23.651 1.00 82.88 132 ASN A N 1
ATOM 1096 C CA . ASN A 1 132 ? 27.814 -1.409 -22.648 1.00 82.88 132 ASN A CA 1
ATOM 1097 C C . ASN A 1 132 ? 27.224 -1.504 -21.230 1.00 82.88 132 ASN A C 1
ATOM 1099 O O . ASN A 1 132 ? 26.166 -0.951 -20.938 1.00 82.88 132 ASN A O 1
ATOM 1103 N N . GLU A 1 133 ? 27.940 -2.158 -20.312 1.00 77.75 133 GLU A N 1
ATOM 1104 C CA . GLU A 1 133 ? 27.538 -2.276 -18.902 1.00 77.75 133 GLU A CA 1
ATOM 1105 C C . GLU A 1 133 ? 27.360 -0.918 -18.202 1.00 77.75 133 GLU A C 1
ATOM 1107 O O . GLU A 1 133 ? 26.532 -0.799 -17.298 1.00 77.75 133 GLU A O 1
ATOM 1112 N N . PHE A 1 134 ? 28.083 0.120 -18.637 1.00 74.56 134 PHE A N 1
ATOM 1113 C CA . PHE A 1 134 ? 27.916 1.477 -18.114 1.00 74.56 134 PHE A CA 1
ATOM 1114 C C . PHE A 1 134 ? 26.553 2.077 -18.491 1.00 74.56 134 PHE A C 1
ATOM 1116 O O . PHE A 1 134 ? 25.835 2.607 -17.650 1.00 74.56 134 PHE A O 1
ATOM 1123 N N . GLU A 1 135 ? 26.154 1.936 -19.751 1.00 72.69 135 GLU A N 1
ATOM 1124 C CA . GLU A 1 135 ? 24.895 2.470 -20.282 1.00 72.69 135 GLU A CA 1
ATOM 1125 C C . GLU A 1 135 ? 23.657 1.705 -19.783 1.00 72.69 135 GLU A C 1
ATOM 1127 O O . GLU A 1 135 ? 22.558 2.258 -19.728 1.00 72.69 135 GLU A O 1
ATOM 1132 N N . LYS A 1 136 ? 23.823 0.448 -19.351 1.00 70.50 136 LYS A N 1
ATOM 1133 C CA . LYS A 1 136 ? 22.760 -0.326 -18.688 1.00 70.50 136 LYS A CA 1
ATOM 1134 C C . LYS A 1 136 ? 22.370 0.235 -17.315 1.00 70.50 136 LYS A C 1
ATOM 1136 O O . LYS A 1 136 ? 21.272 -0.061 -16.830 1.00 70.50 136 LYS A O 1
ATOM 1141 N N . LYS A 1 137 ? 23.214 1.070 -16.699 1.00 67.81 137 LYS A N 1
ATOM 1142 C CA . LYS A 1 137 ? 22.957 1.723 -15.407 1.00 67.81 137 LYS A CA 1
ATOM 1143 C C . LYS A 1 137 ? 22.808 3.242 -15.565 1.00 67.81 137 LYS A C 1
ATOM 1145 O O . LYS A 1 137 ? 23.706 3.991 -15.189 1.00 67.81 137 LYS A O 1
ATOM 1150 N N . PRO A 1 138 ? 21.673 3.736 -16.093 1.00 56.72 138 PRO A N 1
ATOM 1151 C CA . PRO A 1 138 ? 21.322 5.131 -15.913 1.00 56.72 138 PRO A CA 1
ATOM 1152 C C . PRO A 1 138 ? 20.912 5.300 -14.442 1.00 56.72 138 PRO A C 1
ATOM 1154 O O . PRO A 1 138 ? 19.782 4.952 -14.088 1.00 56.72 138 PRO A O 1
ATOM 1157 N N . PHE A 1 139 ? 21.864 5.794 -13.639 1.00 50.09 139 PHE A N 1
ATOM 1158 C CA . PHE A 1 139 ? 21.849 5.984 -12.175 1.00 50.09 139 PHE A CA 1
ATOM 1159 C C . PHE A 1 139 ? 21.995 4.710 -11.330 1.00 50.09 139 PHE A C 1
ATOM 1161 O O . PHE A 1 139 ? 21.203 3.755 -11.506 1.00 50.09 139 PHE A O 1
#

Radius of gyration: 21.44 Å; chains: 1; bounding box: 49×58×50 Å

Sequence (139 aa):
MLDYNPNDTSNYLLYFDVNALYSWAMSQYLPYGGFNWVSEIENFYVLSIPNTLTLDLPLCPEHRTPPNSKLSKLMTTLHKKERYVVHYTNLKKYLECGMKLDKIHRILQFNQSLWLKVYVDLNARLRANSTNEFEKKPF

pLDDT: mean 86.23, std 9.43, range [50.09, 96.88]